Protein AF-A0AAV0BAF1-F1 (afdb_monomer_lite)

Secondary structure (DSSP, 8-state):
-TTS----TTSPPPS---PPP---------HHHHHHHHHHHHHHHHHHHS-TTSHHHHHHHHHHHHHHHH--TT-THHHHHHTTTTHHHH-TTGGGG-

Structure (mmCIF, N/CA/C/O backbone):
data_AF-A0AAV0BAF1-F1
#
_entry.id   AF-A0AAV0BAF1-F1
#
loop_
_atom_site.group_PDB
_atom_site.id
_atom_site.type_symbol
_atom_site.label_atom_id
_atom_site.label_alt_id
_atom_site.label_comp_id
_atom_site.label_asym_id
_atom_site.label_entity_id
_atom_site.label_seq_id
_atom_site.pdbx_PDB_ins_code
_atom_site.Cartn_x
_atom_site.Cartn_y
_atom_site.Cartn_z
_atom_site.occupancy
_atom_site.B_iso_or_equiv
_atom_site.auth_seq_id
_atom_site.auth_comp_id
_atom_site.auth_asym_id
_atom_site.auth_atom_id
_atom_site.pdbx_PDB_model_num
ATOM 1 N N . GLY A 1 1 ? 11.059 -6.611 -24.318 1.00 68.62 1 GLY A N 1
ATOM 2 C CA . GLY A 1 1 ? 10.217 -5.958 -23.293 1.00 68.62 1 GLY A CA 1
ATOM 3 C C . GLY A 1 1 ? 9.242 -5.012 -23.969 1.00 68.62 1 GLY A C 1
ATOM 4 O O . GLY A 1 1 ? 9.169 -5.041 -25.190 1.00 68.62 1 GLY A O 1
ATOM 5 N N . MET A 1 2 ? 8.517 -4.182 -23.206 1.00 72.75 2 MET A N 1
ATOM 6 C CA . MET A 1 2 ? 7.511 -3.225 -23.724 1.00 72.75 2 MET A CA 1
ATOM 7 C C . MET A 1 2 ? 8.044 -2.318 -24.847 1.00 72.75 2 MET A C 1
ATOM 9 O O . MET A 1 2 ? 7.293 -1.933 -25.735 1.00 72.75 2 MET A O 1
ATOM 13 N N . PHE A 1 3 ? 9.351 -2.049 -24.849 1.00 74.25 3 PHE A N 1
ATOM 14 C CA . PHE A 1 3 ? 10.034 -1.287 -25.890 1.00 74.25 3 PHE A CA 1
ATOM 15 C C . PHE A 1 3 ? 11.189 -2.095 -26.485 1.00 74.25 3 PHE A C 1
ATOM 17 O O . PHE A 1 3 ? 12.353 -1.857 -26.178 1.00 74.25 3 PHE A O 1
ATOM 24 N N . GLY A 1 4 ? 10.852 -3.095 -27.304 1.00 69.19 4 GLY A N 1
ATOM 25 C CA . GLY A 1 4 ? 11.833 -3.892 -28.039 1.00 69.19 4 GLY A CA 1
ATOM 26 C C . GLY A 1 4 ? 12.811 -4.662 -27.147 1.00 69.19 4 GLY A C 1
ATOM 27 O O . GLY A 1 4 ? 12.567 -4.916 -25.959 1.00 69.19 4 GLY A O 1
ATOM 28 N N . LEU A 1 5 ? 13.909 -5.102 -27.749 1.00 68.75 5 LEU A N 1
ATOM 29 C CA . LEU A 1 5 ? 15.048 -5.648 -27.021 1.00 68.75 5 LEU A CA 1
ATOM 30 C C . LEU A 1 5 ? 15.943 -4.497 -26.567 1.00 68.75 5 LEU A C 1
ATOM 32 O O . LEU A 1 5 ? 16.038 -3.508 -27.295 1.00 68.75 5 LEU A O 1
ATOM 36 N N . PRO A 1 6 ? 16.645 -4.627 -25.429 1.00 63.62 6 PRO A N 1
ATOM 37 C CA . PRO A 1 6 ? 17.781 -3.767 -25.144 1.00 63.62 6 PRO A CA 1
ATOM 38 C C . PRO A 1 6 ? 18.872 -4.087 -26.176 1.00 63.62 6 PRO A C 1
ATOM 40 O O . PRO A 1 6 ? 19.700 -4.971 -25.975 1.00 63.62 6 PRO A O 1
ATOM 43 N N . ILE A 1 7 ? 18.800 -3.439 -27.334 1.00 62.22 7 ILE A N 1
ATOM 44 C CA . ILE A 1 7 ? 19.873 -3.415 -28.319 1.00 62.22 7 ILE A CA 1
ATOM 45 C C . ILE A 1 7 ? 20.749 -2.211 -28.001 1.00 62.22 7 ILE A C 1
ATOM 47 O O . ILE A 1 7 ? 20.246 -1.100 -27.825 1.00 62.22 7 ILE A O 1
ATOM 51 N N . ASP A 1 8 ? 22.064 -2.412 -27.969 1.00 61.22 8 ASP A N 1
ATOM 52 C CA . ASP A 1 8 ? 22.961 -1.304 -28.264 1.00 61.22 8 ASP A CA 1
ATOM 53 C C . ASP A 1 8 ? 22.584 -0.835 -29.672 1.00 61.22 8 ASP A C 1
ATOM 55 O O . ASP A 1 8 ? 22.610 -1.622 -30.618 1.00 61.22 8 ASP A O 1
ATOM 59 N N . TRP A 1 9 ? 22.183 0.426 -29.807 1.00 54.94 9 TRP A N 1
ATOM 60 C CA . TRP A 1 9 ? 21.663 1.065 -31.028 1.00 54.94 9 TRP A CA 1
ATOM 61 C C . TRP A 1 9 ? 22.587 0.954 -32.260 1.00 54.94 9 TRP A C 1
ATOM 63 O O . TRP A 1 9 ? 22.182 1.294 -33.368 1.00 54.94 9 TRP A O 1
ATOM 73 N N . LEU A 1 10 ? 23.817 0.464 -32.071 1.00 57.72 10 LEU A N 1
ATOM 74 C CA . LEU A 1 10 ? 24.823 0.183 -33.100 1.00 57.72 10 LEU A CA 1
ATOM 75 C C . LEU A 1 10 ? 24.800 -1.264 -33.625 1.00 57.72 10 LEU A C 1
ATOM 77 O O . LEU A 1 10 ? 25.385 -1.546 -34.668 1.00 57.72 10 LEU A O 1
ATOM 81 N N . SER A 1 11 ? 24.143 -2.187 -32.924 1.00 59.03 11 SER A N 1
ATOM 82 C CA . SER A 1 11 ? 23.990 -3.585 -33.329 1.00 59.03 11 SER A CA 1
ATOM 83 C C . SER A 1 11 ? 22.573 -3.791 -33.854 1.00 59.03 11 SER A C 1
ATOM 85 O O . SER A 1 11 ? 21.613 -3.665 -33.100 1.00 59.03 11 SER A O 1
ATOM 87 N N . GLY A 1 12 ? 22.438 -4.037 -35.159 1.00 61.81 12 GLY A N 1
ATOM 88 C CA . GLY A 1 12 ? 21.146 -4.239 -35.820 1.00 61.81 12 GLY A CA 1
ATOM 89 C C . GLY A 1 12 ? 20.232 -5.246 -35.107 1.00 61.81 12 GLY A C 1
ATOM 90 O O . GLY A 1 12 ? 20.680 -6.058 -34.295 1.00 61.81 12 GLY A O 1
ATOM 91 N N . ILE A 1 13 ? 18.934 -5.160 -35.411 1.00 60.00 13 ILE A N 1
ATOM 92 C CA . ILE A 1 13 ? 17.870 -5.972 -34.804 1.00 60.00 13 ILE A CA 1
ATOM 93 C C . ILE A 1 13 ? 18.271 -7.454 -34.853 1.00 60.00 13 ILE A C 1
ATOM 95 O O . ILE A 1 13 ? 18.549 -7.989 -35.921 1.00 60.00 13 ILE A O 1
ATOM 99 N N . LYS A 1 14 ? 18.348 -8.101 -33.684 1.00 61.25 14 LYS A N 1
ATOM 100 C CA . LYS A 1 14 ? 18.593 -9.544 -33.593 1.00 61.25 14 LYS A CA 1
ATOM 101 C C . LYS A 1 14 ? 17.273 -10.278 -33.804 1.00 61.25 14 LYS A C 1
ATOM 103 O O . LYS A 1 14 ? 16.357 -10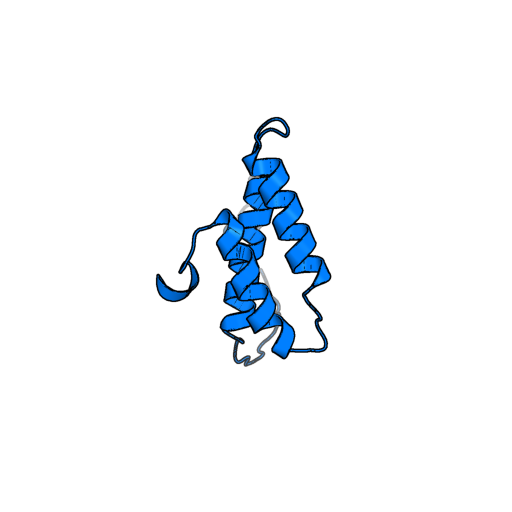.099 -33.003 1.00 61.25 14 LYS A O 1
ATOM 108 N N . ASP A 1 15 ? 17.211 -11.105 -34.842 1.00 65.12 15 ASP A N 1
ATOM 109 C CA . ASP A 1 15 ? 16.000 -11.839 -35.232 1.00 65.12 15 ASP A CA 1
ATOM 110 C C . ASP A 1 15 ? 15.670 -13.021 -34.293 1.00 65.12 15 ASP A C 1
ATOM 112 O O . ASP A 1 15 ? 14.516 -13.436 -34.202 1.00 65.12 15 ASP A O 1
ATOM 116 N N . ASP A 1 16 ? 16.641 -13.506 -33.510 1.00 72.81 16 ASP A N 1
ATOM 117 C CA . ASP A 1 16 ? 16.482 -14.694 -32.661 1.00 72.81 16 ASP A CA 1
ATOM 118 C C . ASP A 1 16 ? 16.325 -14.347 -31.171 1.00 72.81 16 ASP A C 1
ATOM 120 O O . ASP A 1 16 ? 17.290 -14.351 -30.398 1.00 72.81 16 ASP A O 1
ATOM 124 N N . VAL A 1 17 ? 15.091 -14.070 -30.734 1.00 69.94 17 VAL A N 1
ATOM 125 C CA . VAL A 1 17 ? 14.770 -13.837 -29.314 1.00 69.94 17 VAL A CA 1
ATOM 126 C C . VAL A 1 17 ? 13.745 -14.832 -28.812 1.00 69.94 17 VAL A C 1
ATOM 128 O O . VAL A 1 17 ? 12.638 -14.932 -29.333 1.00 69.94 17 VAL A O 1
ATOM 131 N N . TYR A 1 18 ? 14.083 -15.482 -27.704 1.00 78.38 18 TYR A N 1
ATOM 132 C CA . TYR A 1 18 ? 13.199 -16.406 -27.011 1.00 78.38 18 TYR A CA 1
ATOM 133 C C . TYR A 1 18 ? 12.763 -15.811 -25.672 1.00 78.38 18 TYR A C 1
ATOM 135 O O . TYR A 1 18 ? 13.593 -15.409 -24.854 1.00 78.38 18 TYR A O 1
ATOM 143 N N . PHE A 1 19 ? 11.453 -15.777 -25.433 1.00 81.62 19 PHE A N 1
ATOM 144 C CA . PHE A 1 19 ? 10.868 -15.378 -24.154 1.00 81.62 19 PHE A CA 1
ATOM 145 C C . PHE A 1 19 ? 10.441 -16.616 -23.370 1.00 81.62 19 PHE A C 1
ATOM 147 O O . PHE A 1 19 ? 9.963 -17.594 -23.943 1.00 81.62 19 PHE A O 1
ATOM 154 N N . LYS A 1 20 ? 10.597 -16.572 -22.046 1.00 85.62 20 LYS A N 1
ATOM 155 C CA . LYS A 1 20 ? 10.078 -17.612 -21.155 1.00 85.62 20 LYS A CA 1
ATOM 156 C C . LYS A 1 20 ? 8.707 -17.199 -20.638 1.00 85.62 20 LYS A C 1
ATOM 158 O O . LYS A 1 20 ? 8.524 -16.054 -20.229 1.00 85.62 20 LYS A O 1
ATOM 163 N N . LEU A 1 21 ? 7.768 -18.144 -20.631 1.00 84.69 21 LEU A N 1
ATOM 164 C CA . LEU A 1 21 ? 6.49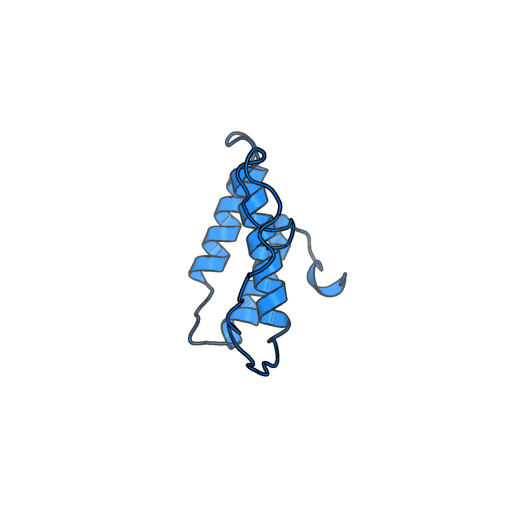8 -17.981 -19.933 1.00 84.69 21 LEU A CA 1
ATOM 165 C C . LEU A 1 21 ? 6.786 -17.837 -18.432 1.00 84.69 21 LEU A C 1
ATOM 167 O O . LEU A 1 21 ? 7.417 -18.716 -17.849 1.00 84.69 21 LEU A O 1
ATOM 171 N N . ALA A 1 22 ? 6.371 -16.720 -17.833 1.00 82.81 22 ALA A N 1
ATOM 172 C CA . ALA A 1 22 ? 6.664 -16.420 -16.432 1.00 82.81 22 ALA A CA 1
ATOM 173 C C . ALA A 1 22 ? 5.737 -17.180 -15.470 1.00 82.81 22 ALA A C 1
ATOM 175 O O . ALA A 1 22 ? 6.212 -17.838 -14.553 1.00 82.81 22 ALA A O 1
ATOM 176 N N . SER A 1 23 ? 4.425 -17.111 -15.692 1.00 78.88 23 SER A N 1
ATOM 177 C CA . SER A 1 23 ? 3.423 -17.869 -14.941 1.00 78.88 23 SER A CA 1
ATOM 178 C C . SER A 1 23 ? 2.098 -17.883 -15.723 1.00 78.88 23 SER A C 1
ATOM 180 O O . SER A 1 23 ? 1.717 -16.842 -16.268 1.00 78.88 23 SER A O 1
ATOM 182 N N . PRO A 1 24 ? 1.412 -19.040 -15.815 1.00 77.44 24 PRO A N 1
ATOM 183 C CA . PRO A 1 24 ? 0.032 -19.145 -16.278 1.00 77.44 24 PRO A CA 1
ATOM 184 C C . PRO A 1 24 ? -0.958 -19.415 -15.123 1.00 77.44 24 PRO A C 1
ATOM 186 O O . PRO A 1 24 ? -1.790 -20.316 -15.224 1.00 77.44 24 PRO A O 1
ATOM 189 N N . ASP A 1 25 ? -0.874 -18.675 -14.015 1.00 81.44 25 ASP A N 1
ATOM 190 C CA . ASP A 1 25 ? -1.783 -18.867 -12.876 1.00 81.44 25 ASP A CA 1
ATOM 191 C C . ASP A 1 25 ? -3.139 -18.167 -13.086 1.00 81.44 25 ASP A C 1
ATOM 193 O O . ASP A 1 25 ? -3.209 -17.000 -13.478 1.00 81.44 25 ASP A O 1
ATOM 197 N N . ILE A 1 26 ? -4.238 -18.870 -12.785 1.00 81.31 26 ILE A N 1
ATOM 198 C CA . ILE A 1 26 ? -5.592 -18.295 -12.758 1.00 81.31 26 ILE A CA 1
ATOM 199 C C . ILE A 1 26 ? -5.887 -17.859 -11.323 1.00 81.31 26 ILE A C 1
ATOM 201 O O . ILE A 1 26 ? -6.057 -18.694 -10.436 1.00 81.31 26 ILE A O 1
ATOM 205 N N . LEU A 1 27 ? -5.954 -16.547 -11.094 1.00 81.31 27 LEU A N 1
ATOM 206 C CA . LEU A 1 27 ? -6.170 -15.956 -9.773 1.00 81.31 27 LEU A CA 1
ATOM 207 C C . LEU A 1 27 ? -7.473 -15.153 -9.746 1.00 81.31 27 LEU A C 1
ATOM 209 O O . LEU A 1 27 ? -7.768 -14.406 -10.679 1.00 81.31 27 LEU A O 1
ATOM 213 N N . VAL A 1 28 ? -8.226 -15.263 -8.648 1.00 81.19 28 VAL A N 1
ATOM 214 C CA . VAL A 1 28 ? -9.348 -14.362 -8.352 1.00 81.19 28 VAL A CA 1
ATOM 215 C C . VAL A 1 28 ? -8.834 -13.259 -7.423 1.00 81.19 28 VAL A C 1
ATOM 217 O O . VAL A 1 28 ? -8.497 -13.548 -6.273 1.00 81.19 28 VAL A O 1
ATOM 220 N N . PRO A 1 29 ? -8.731 -12.001 -7.886 1.00 79.50 29 PRO A N 1
ATOM 221 C CA . PRO A 1 29 ? -8.213 -10.920 -7.061 1.00 79.50 29 PRO A CA 1
ATOM 222 C C . PRO A 1 29 ? -9.219 -10.523 -5.975 1.00 79.50 29 PRO A C 1
ATOM 224 O O . PRO A 1 29 ? -10.383 -10.233 -6.257 1.00 79.50 29 PRO A O 1
ATOM 227 N N . GLY A 1 30 ? -8.749 -10.443 -4.729 1.00 84.62 30 GLY A N 1
ATOM 228 C CA . GLY A 1 30 ? -9.509 -9.853 -3.629 1.00 84.62 30 GLY A CA 1
ATOM 229 C C . GLY A 1 30 ? -9.625 -8.340 -3.814 1.00 84.62 30 GLY A C 1
ATOM 230 O O . GLY A 1 30 ? -8.676 -7.615 -3.524 1.00 84.62 30 GLY A O 1
ATOM 231 N N . GLN A 1 31 ? -10.773 -7.865 -4.303 1.00 88.00 31 GLN A N 1
ATOM 232 C CA . GLN A 1 31 ? -10.981 -6.455 -4.667 1.00 88.00 31 GLN A CA 1
ATOM 233 C C . GLN A 1 31 ? -10.678 -5.497 -3.506 1.00 88.00 31 GLN A C 1
ATOM 235 O O . GLN A 1 31 ? -9.925 -4.544 -3.675 1.00 88.00 31 GLN A O 1
ATOM 240 N N . GLU A 1 32 ? -11.162 -5.788 -2.295 1.00 87.12 32 GLU A N 1
ATOM 241 C CA . GLU A 1 32 ? -10.915 -4.933 -1.123 1.00 87.12 32 GLU A CA 1
ATOM 242 C C . GLU A 1 32 ? -9.430 -4.808 -0.763 1.00 87.12 32 GLU A C 1
ATOM 244 O O . GLU A 1 32 ? -8.973 -3.727 -0.385 1.00 87.12 32 GLU A O 1
ATOM 249 N N . ALA A 1 33 ? -8.657 -5.885 -0.935 1.00 89.00 33 ALA A N 1
ATOM 250 C CA . ALA A 1 33 ? -7.215 -5.866 -0.710 1.00 89.00 33 ALA A CA 1
ATOM 251 C C . ALA A 1 33 ? -6.509 -4.972 -1.741 1.00 89.00 33 ALA A C 1
ATOM 253 O O . ALA A 1 33 ? -5.649 -4.167 -1.384 1.00 89.00 33 ALA A O 1
ATOM 254 N N . TRP A 1 34 ? -6.922 -5.055 -3.008 1.00 90.19 34 TRP A N 1
ATOM 255 C CA . TRP A 1 34 ? -6.419 -4.186 -4.072 1.00 90.19 34 TRP A CA 1
ATOM 256 C C . TRP A 1 34 ? -6.759 -2.722 -3.828 1.00 90.19 34 TRP A C 1
ATOM 258 O O . TRP A 1 34 ? -5.900 -1.855 -3.966 1.00 90.19 34 TRP A O 1
ATOM 268 N N . HIS A 1 35 ? -7.987 -2.420 -3.417 1.00 90.31 35 HIS A N 1
ATOM 269 C CA . HIS A 1 35 ? -8.350 -1.046 -3.104 1.00 90.31 35 HIS A CA 1
ATOM 270 C C . HIS A 1 35 ? -7.577 -0.494 -1.897 1.00 90.31 35 HIS A C 1
ATOM 272 O O . HIS A 1 35 ? -7.207 0.681 -1.898 1.00 90.31 35 HIS A O 1
ATOM 278 N N . LEU A 1 36 ? -7.310 -1.316 -0.874 1.00 91.88 36 LEU A N 1
ATOM 279 C CA . LEU A 1 36 ? -6.445 -0.923 0.240 1.00 91.88 36 LEU A CA 1
ATOM 280 C C . LEU A 1 36 ? -5.018 -0.642 -0.243 1.00 91.88 36 LEU A C 1
ATOM 282 O O . LEU A 1 36 ? -4.440 0.373 0.143 1.00 91.88 36 LEU A O 1
ATOM 286 N N . PHE A 1 37 ? -4.484 -1.498 -1.115 1.00 92.69 37 PHE A N 1
ATOM 287 C CA . PHE A 1 37 ? -3.167 -1.319 -1.719 1.00 92.69 37 PHE A CA 1
ATOM 288 C C . PHE A 1 37 ? -3.060 0.022 -2.456 1.00 92.69 37 PHE A C 1
ATOM 290 O O . PHE A 1 37 ? -2.149 0.801 -2.175 1.00 92.69 37 PHE A O 1
ATOM 297 N N . TRP A 1 38 ? -4.025 0.347 -3.320 1.00 92.38 38 TRP A N 1
ATOM 298 C CA . TRP A 1 38 ? -4.033 1.621 -4.045 1.00 92.38 38 TRP A CA 1
ATOM 299 C C . TRP A 1 38 ? -4.146 2.829 -3.112 1.00 92.38 38 TRP A C 1
ATOM 301 O O . TRP A 1 38 ? -3.403 3.797 -3.273 1.00 92.38 38 TRP A O 1
ATOM 311 N N . ASN A 1 39 ? -5.023 2.764 -2.104 1.00 91.75 39 ASN A N 1
ATOM 312 C CA . ASN A 1 39 ? -5.137 3.820 -1.095 1.00 91.75 39 ASN A CA 1
ATOM 313 C C . ASN A 1 39 ? -3.799 4.047 -0.376 1.00 91.75 39 ASN A C 1
ATOM 315 O O . ASN A 1 39 ? -3.358 5.185 -0.223 1.00 91.75 39 ASN A O 1
ATOM 319 N N . PHE A 1 40 ? -3.142 2.968 0.052 1.00 94.06 40 PHE A N 1
ATOM 320 C CA . PHE A 1 40 ? -1.861 3.043 0.743 1.00 94.06 40 PHE A CA 1
ATOM 321 C C . PHE A 1 40 ? -0.755 3.597 -0.159 1.00 94.06 40 PHE A C 1
ATOM 323 O O . PHE A 1 40 ? 0.005 4.459 0.278 1.00 94.06 40 PHE A O 1
ATOM 330 N N . GLN A 1 41 ? -0.697 3.166 -1.421 1.00 95.06 41 GLN A N 1
ATOM 331 C CA . GLN A 1 41 ? 0.282 3.659 -2.387 1.00 95.06 41 GLN A CA 1
ATOM 332 C C . GLN A 1 41 ? 0.150 5.173 -2.588 1.00 95.06 41 GLN A C 1
ATOM 334 O O . GLN A 1 41 ? 1.141 5.891 -2.491 1.00 95.06 41 GLN A O 1
ATOM 339 N N . VAL A 1 42 ? -1.074 5.677 -2.765 1.00 93.19 42 VAL A N 1
ATOM 340 C CA . VAL A 1 42 ? -1.328 7.119 -2.902 1.00 93.19 42 VAL A CA 1
ATOM 341 C C . VAL A 1 42 ? -0.883 7.887 -1.655 1.00 93.19 42 VAL A C 1
ATOM 343 O O . VAL A 1 42 ? -0.207 8.907 -1.771 1.00 93.19 42 VAL A O 1
ATOM 346 N N . ILE A 1 43 ? -1.210 7.400 -0.454 1.00 93.62 43 ILE A N 1
ATOM 347 C CA . ILE A 1 43 ? -0.803 8.047 0.806 1.00 93.62 43 ILE A CA 1
ATOM 348 C C . ILE A 1 43 ? 0.724 8.033 0.958 1.00 93.62 43 ILE A C 1
ATOM 350 O O . ILE A 1 43 ? 1.320 9.024 1.387 1.00 93.62 43 ILE A O 1
ATOM 354 N N . GLN A 1 44 ? 1.375 6.936 0.576 1.00 94.00 44 GLN A N 1
ATOM 355 C CA . GLN A 1 44 ? 2.8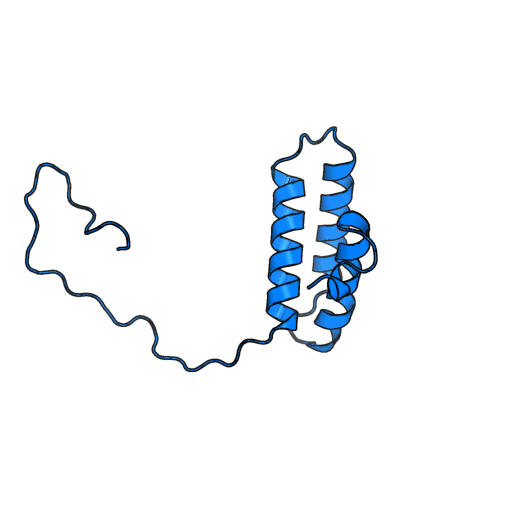28 6.827 0.605 1.00 94.00 44 GLN A CA 1
ATOM 356 C C . GLN A 1 44 ? 3.485 7.796 -0.387 1.00 94.00 44 GLN A C 1
ATOM 358 O O . GLN A 1 44 ? 4.484 8.434 -0.051 1.00 94.00 44 GLN A O 1
ATOM 363 N N . ASP A 1 45 ? 2.919 7.945 -1.580 1.00 93.62 45 ASP A N 1
ATOM 364 C CA . ASP A 1 45 ? 3.404 8.891 -2.581 1.00 93.62 45 ASP A CA 1
ATOM 365 C C . ASP A 1 45 ? 3.203 10.339 -2.122 1.00 93.62 45 ASP A C 1
ATOM 367 O O . ASP A 1 45 ? 4.098 11.165 -2.303 1.00 93.62 45 ASP A O 1
ATOM 371 N N . MET A 1 46 ? 2.097 10.657 -1.443 1.00 91.94 46 MET A N 1
ATOM 372 C CA . MET A 1 46 ? 1.923 11.959 -0.786 1.00 91.94 46 MET A CA 1
ATOM 373 C C . MET A 1 46 ? 3.037 12.202 0.244 1.00 91.94 46 MET A C 1
ATOM 375 O O . MET A 1 46 ? 3.688 13.246 0.220 1.00 91.94 46 MET A O 1
ATOM 379 N N . ALA A 1 47 ? 3.315 11.225 1.108 1.00 91.38 47 ALA A N 1
ATOM 380 C CA . ALA A 1 47 ? 4.358 11.338 2.125 1.00 91.38 47 ALA A CA 1
ATOM 381 C C . ALA A 1 47 ? 5.773 11.530 1.541 1.00 91.38 47 ALA A C 1
ATOM 383 O O . ALA A 1 47 ? 6.610 12.168 2.176 1.00 91.38 47 ALA A O 1
ATOM 384 N N . LYS A 1 48 ? 6.054 10.986 0.349 1.00 91.50 48 LYS A N 1
ATOM 385 C CA . LYS A 1 48 ? 7.365 11.095 -0.317 1.00 91.50 48 LYS A CA 1
ATOM 386 C C . LYS A 1 48 ? 7.533 12.374 -1.136 1.00 91.50 48 LYS A C 1
ATOM 388 O O . LYS A 1 48 ? 8.644 12.886 -1.223 1.00 91.50 48 LYS A O 1
ATOM 393 N N . ASN A 1 49 ? 6.461 12.865 -1.758 1.00 92.25 49 ASN A N 1
ATOM 394 C CA . ASN A 1 49 ? 6.544 13.957 -2.732 1.00 92.25 49 ASN A CA 1
ATOM 395 C C . ASN A 1 49 ? 6.300 15.348 -2.126 1.00 92.25 49 ASN A C 1
ATOM 397 O O . ASN A 1 49 ? 6.732 16.348 -2.701 1.00 92.25 49 ASN A O 1
ATOM 401 N N . PHE A 1 50 ? 5.626 15.447 -0.976 1.00 89.75 50 PHE A N 1
ATOM 402 C CA . PHE A 1 50 ? 5.457 16.729 -0.292 1.00 89.75 50 PHE A CA 1
ATOM 403 C C . PHE A 1 50 ? 6.689 17.104 0.537 1.00 89.75 50 PHE A C 1
ATOM 405 O O . PHE A 1 50 ? 7.327 16.262 1.168 1.00 89.75 50 PHE A O 1
ATOM 412 N N . GLN A 1 51 ? 6.984 18.406 0.596 1.00 86.88 51 GLN A N 1
ATOM 413 C CA . GLN A 1 51 ? 8.000 18.943 1.501 1.00 86.88 51 GLN A CA 1
ATOM 414 C C . GLN A 1 51 ? 7.659 18.587 2.955 1.00 86.88 51 GLN A C 1
ATOM 416 O O . GLN A 1 51 ? 6.504 18.691 3.366 1.00 86.88 51 GLN A O 1
ATOM 421 N N . ILE A 1 52 ? 8.668 18.214 3.747 1.00 82.00 52 ILE A N 1
ATOM 422 C CA . ILE A 1 52 ? 8.503 17.743 5.139 1.00 82.00 52 ILE A CA 1
ATOM 423 C C . ILE A 1 52 ? 7.848 18.805 6.041 1.00 82.00 52 ILE A C 1
ATOM 425 O O . ILE A 1 52 ? 7.161 18.476 7.002 1.00 82.00 52 ILE A O 1
ATOM 429 N N . THR A 1 53 ? 8.008 20.087 5.709 1.00 85.69 53 THR A N 1
ATOM 430 C CA . THR A 1 53 ? 7.378 21.214 6.413 1.00 85.69 53 THR A CA 1
ATOM 431 C C . THR A 1 53 ? 5.870 21.316 6.177 1.00 85.69 53 THR A C 1
ATOM 433 O O . THR A 1 53 ? 5.189 22.041 6.902 1.00 85.69 53 THR A O 1
ATOM 436 N N . ASN A 1 54 ? 5.325 20.613 5.179 1.00 89.88 54 ASN A N 1
ATOM 437 C CA . ASN A 1 54 ? 3.901 20.630 4.887 1.00 89.88 54 ASN A CA 1
ATOM 438 C C . ASN A 1 54 ? 3.149 19.719 5.881 1.00 89.88 54 ASN A C 1
ATOM 440 O O . ASN A 1 54 ? 3.447 18.523 5.954 1.00 89.88 54 ASN A O 1
ATOM 444 N N . PRO A 1 55 ? 2.126 20.223 6.598 1.00 88.81 55 PRO A N 1
ATOM 445 C CA . PRO A 1 55 ? 1.342 19.421 7.542 1.00 88.81 55 PRO A CA 1
ATOM 446 C C . PRO A 1 55 ? 0.665 18.199 6.899 1.00 88.81 55 PRO A C 1
ATOM 448 O O . PRO A 1 55 ? 0.426 17.200 7.576 1.00 88.81 55 PRO A O 1
ATOM 451 N N . ILE A 1 56 ? 0.396 18.237 5.590 1.00 89.44 56 ILE A N 1
ATOM 452 C CA . ILE A 1 56 ? -0.158 17.107 4.832 1.00 89.44 56 ILE A CA 1
ATOM 453 C C . ILE A 1 56 ? 0.836 15.940 4.782 1.00 89.44 56 ILE A C 1
ATOM 455 O O . ILE A 1 56 ? 0.416 14.793 4.899 1.00 89.44 56 ILE A O 1
ATOM 459 N N . CYS A 1 57 ? 2.140 16.214 4.676 1.00 91.69 57 CYS A N 1
ATOM 460 C CA . CYS A 1 57 ? 3.181 15.184 4.653 1.00 91.69 57 CYS A CA 1
ATOM 461 C C . CYS A 1 57 ? 3.229 14.424 5.986 1.00 91.69 57 CYS A C 1
ATOM 463 O O . CYS A 1 57 ? 3.145 13.196 6.008 1.00 91.69 57 CYS A O 1
ATOM 465 N N . LEU A 1 58 ? 3.258 15.154 7.107 1.00 90.81 58 LEU A N 1
ATOM 466 C CA . LEU A 1 58 ? 3.247 14.565 8.451 1.00 90.81 58 LEU A CA 1
ATOM 467 C C . LEU A 1 58 ? 1.968 13.757 8.707 1.00 90.81 58 LEU A C 1
ATOM 469 O O . LEU A 1 58 ? 2.019 12.653 9.251 1.00 90.81 58 LEU A O 1
ATOM 473 N N . LYS A 1 59 ? 0.818 14.275 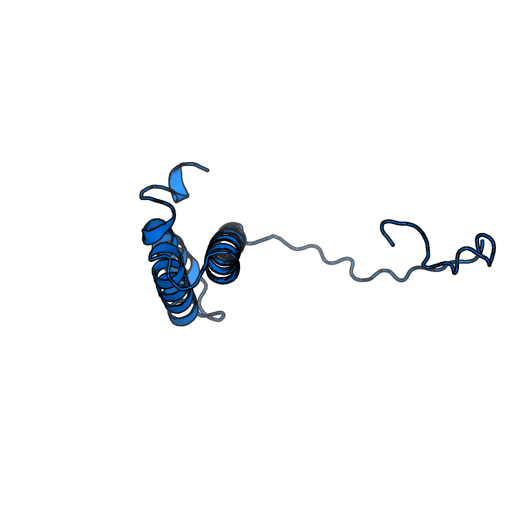8.262 1.00 92.88 59 LYS A N 1
ATOM 474 C CA . LYS A 1 59 ? -0.460 13.566 8.365 1.00 92.88 59 LYS A CA 1
ATOM 475 C C . LYS A 1 59 ? -0.473 12.295 7.512 1.00 92.88 59 LYS A C 1
ATOM 477 O O . LYS A 1 59 ? -0.906 11.258 8.002 1.00 92.88 59 LYS A O 1
ATOM 482 N N . ALA A 1 60 ? 0.038 12.342 6.281 1.00 93.88 60 ALA A N 1
ATOM 483 C CA . ALA A 1 60 ? 0.146 11.174 5.408 1.00 93.88 60 ALA A CA 1
ATOM 484 C C . ALA A 1 60 ? 1.056 10.094 6.011 1.00 93.88 60 ALA A C 1
ATOM 486 O O . ALA A 1 60 ? 0.687 8.923 6.013 1.00 93.88 60 ALA A O 1
ATOM 487 N N . GLN A 1 61 ? 2.197 10.479 6.593 1.00 93.38 61 GLN A N 1
ATOM 488 C CA . GLN A 1 61 ? 3.092 9.550 7.293 1.00 93.38 61 GLN A CA 1
ATOM 489 C C . GLN A 1 61 ? 2.410 8.891 8.494 1.00 93.38 61 GLN A C 1
ATOM 491 O O . GLN A 1 61 ? 2.480 7.673 8.649 1.00 93.38 61 GLN A O 1
ATOM 496 N N . SER A 1 62 ? 1.707 9.676 9.315 1.00 94.44 62 SER A N 1
ATOM 497 C CA . SER A 1 62 ? 0.970 9.151 10.467 1.00 94.44 62 SER A CA 1
ATOM 498 C C . SER A 1 62 ? -0.126 8.167 10.046 1.00 94.44 62 SER A C 1
ATOM 500 O O . SER A 1 62 ? -0.233 7.095 10.636 1.00 94.44 62 SER A O 1
ATOM 502 N N . VAL A 1 63 ? -0.895 8.492 9.003 1.00 94.88 63 VAL A N 1
ATOM 503 C CA . VAL A 1 63 ? -1.952 7.619 8.468 1.00 94.88 63 VAL A CA 1
ATOM 504 C C . VAL A 1 63 ? -1.361 6.345 7.855 1.00 94.88 63 VAL A C 1
ATOM 506 O O . VAL A 1 63 ? -1.878 5.259 8.098 1.00 94.88 63 VAL A O 1
ATOM 509 N N . ALA A 1 64 ? -0.260 6.441 7.104 1.00 94.25 64 ALA A N 1
ATOM 510 C CA . ALA A 1 64 ? 0.423 5.269 6.555 1.00 94.25 64 ALA A CA 1
ATOM 511 C C . ALA A 1 64 ? 0.932 4.336 7.665 1.00 94.25 64 ALA A C 1
ATOM 513 O O . ALA A 1 64 ? 0.771 3.122 7.571 1.00 94.25 64 ALA A O 1
ATOM 514 N N . MET A 1 65 ? 1.499 4.894 8.737 1.00 94.56 65 MET A N 1
ATOM 515 C CA . MET A 1 65 ? 1.947 4.113 9.890 1.00 94.56 65 MET A CA 1
ATOM 516 C C . MET A 1 65 ? 0.778 3.417 10.598 1.00 94.56 65 MET A C 1
ATOM 518 O O . MET A 1 65 ? 0.898 2.257 10.982 1.00 94.56 65 MET A O 1
ATOM 522 N N . GLU A 1 66 ? -0.366 4.090 10.726 1.00 95.19 66 GLU A N 1
ATOM 523 C CA . GLU A 1 66 ? -1.580 3.504 11.300 1.00 95.19 66 GLU A CA 1
ATOM 524 C C . GLU A 1 66 ? -2.107 2.325 10.465 1.00 95.19 66 GLU A C 1
ATOM 526 O O . GLU A 1 66 ? -2.452 1.287 11.031 1.00 95.19 66 GLU A O 1
ATOM 531 N N . ILE A 1 67 ? -2.109 2.446 9.131 1.00 93.81 67 ILE A N 1
ATOM 532 C CA . ILE A 1 67 ? -2.485 1.352 8.220 1.00 93.81 67 ILE A CA 1
ATOM 533 C C . ILE A 1 67 ? -1.525 0.172 8.381 1.00 93.81 67 ILE A C 1
ATOM 535 O O . ILE A 1 67 ? -1.980 -0.950 8.579 1.00 93.81 67 ILE A O 1
ATOM 539 N N . SER A 1 68 ? -0.211 0.416 8.353 1.00 92.06 68 SER A N 1
ATOM 540 C CA . SER A 1 68 ? 0.792 -0.647 8.495 1.00 92.06 68 SER A CA 1
ATOM 541 C C . SER A 1 68 ? 0.704 -1.380 9.833 1.00 92.06 68 SER A C 1
ATOM 543 O O . SER A 1 68 ? 0.907 -2.586 9.871 1.00 92.06 68 SER A O 1
ATOM 545 N N . ASN A 1 69 ? 0.393 -0.674 10.922 1.00 94.38 69 ASN A N 1
ATOM 546 C CA . ASN A 1 69 ? 0.247 -1.290 12.243 1.00 94.38 69 ASN A CA 1
ATOM 547 C C . ASN A 1 69 ? -1.065 -2.075 12.398 1.00 94.38 69 ASN A C 1
ATOM 549 O O . ASN A 1 69 ? -1.143 -2.959 13.245 1.00 94.38 69 ASN A O 1
ATOM 553 N N . SER A 1 70 ? -2.099 -1.721 11.630 1.00 93.06 70 SER A N 1
ATOM 554 C CA . SER A 1 70 ? -3.428 -2.343 11.717 1.00 93.06 70 SER A CA 1
ATOM 555 C C . SER A 1 70 ? -3.612 -3.508 10.744 1.00 93.06 70 SER A C 1
ATOM 557 O O . SER A 1 70 ? -4.525 -4.312 10.921 1.00 93.06 70 SER A O 1
ATOM 559 N N . PHE A 1 71 ? -2.791 -3.577 9.696 1.00 94.00 71 PHE A N 1
ATOM 560 C CA . PHE A 1 71 ? -2.861 -4.615 8.679 1.00 94.00 71 PHE A CA 1
ATOM 561 C C . PHE A 1 71 ? -2.148 -5.885 9.146 1.00 94.00 71 PHE A C 1
ATOM 563 O O . PHE A 1 71 ? -0.948 -5.863 9.419 1.00 94.00 71 PHE A O 1
ATOM 570 N N . ASP A 1 72 ? -2.877 -7.000 9.169 1.00 93.06 72 ASP A N 1
ATOM 571 C CA . ASP A 1 72 ? -2.320 -8.322 9.440 1.00 93.06 72 ASP A CA 1
ATOM 572 C C . ASP A 1 72 ? -2.514 -9.226 8.206 1.00 93.06 72 ASP A C 1
ATOM 574 O O . ASP A 1 72 ? -3.654 -9.478 7.803 1.00 93.06 72 ASP A O 1
ATOM 578 N N . PRO A 1 73 ? -1.430 -9.735 7.587 1.00 88.12 73 PRO A N 1
ATOM 5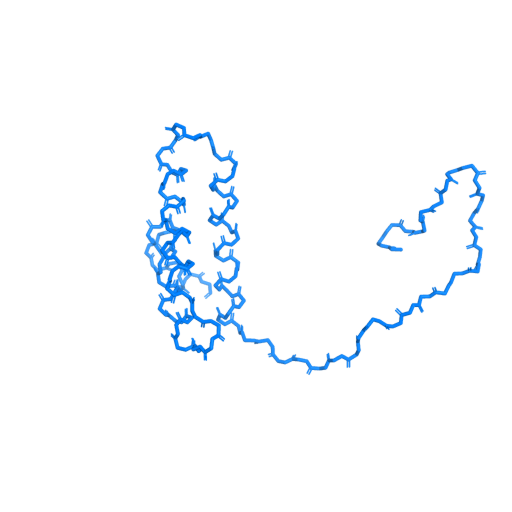79 C CA . PRO A 1 73 ? -1.522 -10.599 6.413 1.00 88.12 73 PRO A CA 1
ATOM 580 C C . PRO A 1 73 ? -2.174 -11.963 6.689 1.00 88.12 73 PRO A C 1
ATOM 582 O O . PRO A 1 73 ? -2.566 -12.635 5.735 1.00 88.12 73 PRO A O 1
ATOM 585 N N . GLN A 1 74 ? -2.281 -12.394 7.949 1.00 91.81 74 GLN A N 1
ATOM 586 C CA . GLN A 1 74 ? -2.948 -13.647 8.319 1.00 91.81 74 GLN A CA 1
ATOM 587 C C . GLN A 1 74 ? -4.456 -13.466 8.541 1.00 91.81 74 GLN A C 1
ATOM 589 O O . GLN A 1 74 ? -5.202 -14.442 8.475 1.00 91.81 74 GLN A O 1
ATOM 594 N N . GLU A 1 75 ? -4.922 -12.228 8.733 1.00 90.88 75 GLU A N 1
ATOM 595 C CA . GLU A 1 75 ? -6.304 -11.912 9.096 1.00 90.88 75 GLU A CA 1
ATOM 596 C C . GLU A 1 75 ? -6.981 -11.014 8.054 1.00 90.88 75 GLU A C 1
ATOM 598 O O . GLU A 1 75 ? -6.878 -9.785 8.070 1.00 90.88 75 GLU A O 1
ATOM 603 N N . ILE A 1 76 ? -7.772 -11.629 7.168 1.00 87.56 76 ILE A N 1
ATOM 604 C CA . ILE A 1 76 ? -8.499 -10.947 6.076 1.00 87.56 76 ILE A CA 1
ATOM 605 C C . ILE A 1 76 ? -9.479 -9.889 6.615 1.00 87.56 76 ILE A C 1
ATOM 607 O O . ILE A 1 76 ? -9.749 -8.881 5.960 1.00 87.56 76 ILE A O 1
ATOM 611 N N . SER A 1 77 ? -9.993 -10.088 7.830 1.00 89.00 77 SER A N 1
ATOM 612 C CA . SER A 1 77 ? -10.901 -9.156 8.504 1.00 89.00 77 SER A CA 1
ATOM 613 C C . SER A 1 77 ? -10.276 -7.769 8.729 1.00 89.00 77 SER A C 1
ATOM 615 O O . SER A 1 77 ? -10.981 -6.755 8.671 1.00 89.00 77 SER A O 1
ATOM 617 N N . THR A 1 78 ? -8.949 -7.697 8.892 1.00 91.44 78 THR A N 1
ATOM 618 C CA . THR A 1 78 ? -8.220 -6.437 9.107 1.00 91.44 78 THR A CA 1
ATOM 619 C C . THR A 1 78 ? -8.267 -5.514 7.894 1.00 91.44 78 THR A C 1
ATOM 621 O O . THR A 1 78 ? -8.224 -4.294 8.052 1.00 91.44 78 THR A O 1
ATOM 624 N N . ILE A 1 79 ? -8.460 -6.056 6.687 1.00 90.50 79 ILE A N 1
ATOM 625 C CA . ILE A 1 79 ? -8.538 -5.282 5.440 1.00 90.50 79 ILE A CA 1
ATOM 626 C C . ILE A 1 79 ? -9.707 -4.294 5.496 1.00 90.50 79 ILE A C 1
ATOM 628 O O . ILE A 1 79 ? -9.540 -3.117 5.179 1.00 90.50 79 ILE A O 1
ATOM 632 N N . GLY A 1 80 ? -10.875 -4.739 5.969 1.00 88.00 80 GLY A N 1
ATOM 633 C CA . GLY A 1 80 ? -12.056 -3.881 6.102 1.00 88.00 80 GLY A CA 1
ATOM 634 C C . GLY A 1 80 ? -11.869 -2.759 7.128 1.00 88.00 80 GLY A C 1
ATOM 635 O O . GLY A 1 80 ? -12.373 -1.652 6.937 1.00 88.00 80 GLY A O 1
ATOM 636 N N . ILE A 1 81 ? -11.103 -3.015 8.193 1.00 89.31 81 ILE A N 1
ATOM 637 C CA . ILE A 1 81 ? -10.740 -2.007 9.199 1.00 89.31 81 ILE A CA 1
ATOM 638 C C . ILE A 1 81 ? -9.778 -0.989 8.578 1.00 89.31 81 ILE A C 1
ATOM 640 O O . ILE A 1 81 ? -10.019 0.218 8.636 1.00 89.31 81 ILE A O 1
ATOM 644 N N . CYS A 1 82 ? -8.735 -1.478 7.905 1.00 92.19 82 CYS A N 1
ATOM 645 C CA . CYS A 1 82 ? -7.716 -0.652 7.270 1.00 92.19 82 CYS A CA 1
ATOM 646 C C . CYS A 1 82 ? -8.284 0.249 6.171 1.00 92.19 82 CYS A C 1
ATOM 648 O O . CYS A 1 82 ? -7.795 1.358 5.983 1.00 92.19 82 CYS A O 1
ATOM 650 N N . ARG A 1 83 ? -9.348 -0.169 5.475 1.00 89.56 83 ARG A N 1
ATOM 651 C CA . ARG A 1 83 ? -10.006 0.626 4.422 1.00 89.56 83 ARG A CA 1
ATOM 652 C C . ARG A 1 83 ? -10.623 1.931 4.932 1.00 89.56 83 ARG A C 1
ATOM 654 O O . ARG A 1 83 ? -10.713 2.875 4.153 1.00 89.56 83 ARG A O 1
ATOM 661 N N . LYS A 1 84 ? -10.973 2.019 6.219 1.00 90.62 84 LYS A N 1
ATOM 662 C CA . LYS A 1 84 ? -11.539 3.234 6.837 1.00 90.62 84 LYS A CA 1
ATOM 663 C C . LYS A 1 84 ? -10.479 4.266 7.224 1.00 90.62 84 LYS A C 1
ATOM 665 O O . LYS A 1 84 ? -10.759 5.457 7.280 1.00 90.62 84 LYS A O 1
ATOM 670 N N . ILE A 1 85 ? -9.246 3.832 7.480 1.00 91.62 85 ILE A N 1
ATOM 671 C CA . ILE A 1 85 ? -8.158 4.702 7.953 1.00 91.62 85 ILE A CA 1
ATOM 672 C C . ILE A 1 85 ? -7.778 5.789 6.915 1.00 91.62 85 ILE A C 1
ATOM 674 O O . ILE A 1 85 ? -7.640 6.952 7.309 1.00 91.62 85 ILE A O 1
ATOM 678 N N . PRO A 1 86 ? -7.683 5.490 5.598 1.00 91.44 86 PRO A N 1
ATOM 679 C CA . PRO A 1 86 ? -7.467 6.484 4.543 1.00 91.44 86 PRO A CA 1
ATOM 680 C C . PRO A 1 86 ? -8.456 7.656 4.511 1.00 91.44 86 PRO A C 1
ATOM 682 O O . PRO A 1 86 ? -8.088 8.739 4.055 1.00 91.44 86 PRO A O 1
ATOM 685 N N . GLU A 1 87 ? -9.686 7.494 5.010 1.00 90.69 87 GLU A N 1
ATOM 686 C CA . GLU A 1 87 ? -10.696 8.567 5.010 1.00 90.69 87 GLU A CA 1
ATOM 687 C C . GLU A 1 87 ? -10.237 9.794 5.814 1.00 90.69 87 GLU A C 1
ATOM 689 O O . GLU A 1 87 ? -10.588 10.927 5.488 1.00 90.69 87 GLU A O 1
ATOM 694 N N . LYS A 1 88 ? -9.344 9.601 6.795 1.00 89.62 88 LYS A N 1
ATOM 695 C CA . LYS A 1 88 ? -8.755 10.684 7.600 1.00 89.62 88 LYS A CA 1
ATOM 696 C C . LYS A 1 88 ? -7.981 11.712 6.771 1.00 89.62 88 LYS A C 1
ATOM 698 O O . LYS A 1 88 ? -7.798 12.844 7.232 1.00 89.62 88 LYS A O 1
ATOM 703 N N . ILE A 1 89 ? -7.480 11.327 5.595 1.00 90.19 89 ILE A N 1
ATOM 704 C CA . ILE A 1 89 ? -6.709 12.202 4.700 1.00 90.19 89 ILE A CA 1
ATOM 705 C C . ILE A 1 89 ? -7.357 12.377 3.322 1.00 90.19 89 ILE A C 1
ATOM 707 O O . ILE A 1 89 ? -7.271 13.470 2.771 1.00 90.19 89 ILE A O 1
ATOM 711 N N . LEU A 1 90 ? -8.038 11.356 2.793 1.00 87.38 90 LEU A N 1
ATOM 712 C CA . LEU A 1 90 ? -8.698 11.403 1.480 1.00 87.38 90 LEU A CA 1
ATOM 713 C C . LEU A 1 90 ? -10.131 11.969 1.539 1.00 87.38 90 LEU A C 1
ATOM 715 O O . LEU A 1 90 ? -10.676 12.361 0.509 1.00 87.38 90 LEU A O 1
ATOM 719 N N . GLY A 1 91 ? -10.717 12.062 2.737 1.00 87.75 91 GLY A N 1
ATOM 720 C CA . GLY A 1 91 ? -12.065 12.576 2.985 1.00 87.75 91 GLY A CA 1
ATOM 721 C C . GLY A 1 91 ? -13.065 11.486 3.379 1.00 87.75 91 GLY A C 1
ATOM 722 O O . GLY A 1 91 ? -12.932 10.325 2.993 1.00 87.75 91 GLY A O 1
ATOM 723 N N . GLU A 1 92 ? -14.085 11.869 4.151 1.00 85.31 92 GLU A N 1
ATOM 724 C CA . GLU A 1 92 ? -15.168 10.966 4.562 1.00 85.31 92 GLU A CA 1
ATOM 725 C C . GLU A 1 92 ? -15.979 10.479 3.356 1.00 85.31 92 GLU A C 1
ATOM 727 O O . GLU A 1 92 ? -16.248 11.234 2.414 1.00 85.31 92 GLU A O 1
ATOM 732 N N . GLY A 1 93 ? -16.364 9.200 3.371 1.00 80.00 93 GLY A N 1
ATOM 733 C CA . GLY A 1 93 ? -17.071 8.583 2.248 1.00 80.00 93 GLY A CA 1
ATOM 734 C C . GLY A 1 93 ? -16.198 8.410 1.002 1.00 80.00 93 GLY A C 1
ATOM 735 O O . GLY A 1 93 ? -16.718 8.272 -0.103 1.00 80.00 93 GLY A O 1
ATOM 736 N N . TRP A 1 94 ? -14.869 8.406 1.146 1.00 82.88 94 TRP A N 1
ATOM 737 C CA . TRP A 1 94 ? -13.952 8.071 0.051 1.00 82.88 94 TRP A CA 1
ATOM 738 C C . TRP A 1 94 ? -14.273 6.701 -0.561 1.00 82.88 94 TRP A C 1
ATOM 740 O O . TRP A 1 94 ? -14.189 6.516 -1.772 1.00 82.88 94 TRP A O 1
ATOM 750 N N . LEU A 1 95 ? -14.702 5.757 0.279 1.00 75.88 95 LEU A N 1
ATOM 751 C CA . LEU A 1 95 ? -15.056 4.399 -0.125 1.00 75.88 95 LEU A CA 1
ATOM 752 C C . LEU A 1 95 ? -16.355 4.313 -0.933 1.00 75.88 95 LEU A C 1
ATOM 754 O O . LEU A 1 95 ? -16.479 3.414 -1.751 1.00 75.88 95 LEU A O 1
ATOM 758 N N . SER A 1 96 ? -17.308 5.221 -0.710 1.00 74.06 96 SER A N 1
ATOM 759 C CA . SER A 1 96 ? -18.615 5.216 -1.380 1.00 74.06 96 SER A CA 1
ATOM 760 C C . SER A 1 96 ? -18.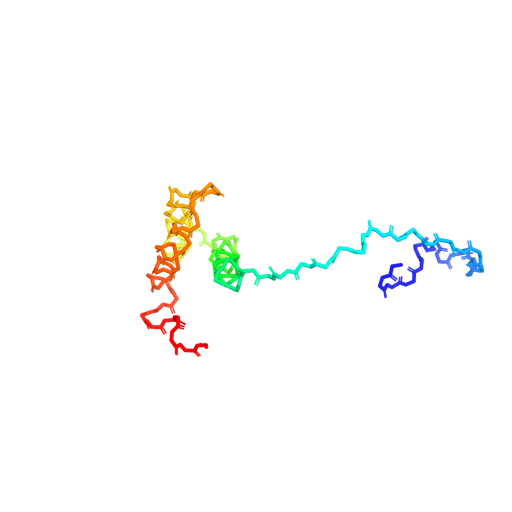646 6.028 -2.676 1.00 74.06 96 SER A C 1
ATOM 762 O O . SER A 1 96 ? -19.664 6.038 -3.365 1.00 74.06 96 SER A O 1
ATOM 764 N N . LYS A 1 97 ? -17.553 6.724 -3.010 1.00 59.41 97 LYS A N 1
ATOM 765 C CA . LYS A 1 97 ? -17.418 7.494 -4.255 1.00 59.41 97 LYS A CA 1
ATOM 766 C C . LYS A 1 97 ? -16.928 6.668 -5.450 1.00 59.41 97 LYS A C 1
ATOM 768 O O . LYS A 1 97 ? -16.899 7.219 -6.548 1.00 59.41 97 LYS A O 1
ATOM 773 N N . ASN A 1 98 ? -16.574 5.398 -5.242 1.00 47.66 98 ASN A N 1
ATOM 774 C CA . ASN A 1 98 ? -16.063 4.481 -6.263 1.00 47.66 98 ASN A CA 1
ATOM 775 C C . ASN A 1 98 ? -16.946 3.244 -6.401 1.00 47.66 98 ASN A C 1
ATOM 777 O O . ASN A 1 98 ? -17.376 2.722 -5.349 1.00 47.66 98 ASN A O 1
#

Foldseek 3Di:
DVPADPDPPPDDHDPDDDDDDPDPDDDDDPVLQVLLVVLLVVLVVQLVPDDPPDVSNVVSVVLNVVLVVQDDPVDPVSSVVSNCSSCSNVNPCPVVVD

Sequence (98 aa):
GMFGLPIDWLSGIKDDVYFKLASPDILVPGQEAWHLFWNFQVIQDMAKNFQITNPICLKAQSVAMEISNSFDPQEISTIGICRKIPEKILGEGWLSKN

Organism: Phakopsora pachyrhizi (NCBI:txid170000)

pLDDT: mean 83.96, std 11.32, range [47.66, 95.19]

Radius of gyration: 20.38 Å; chains: 1; bounding box: 43×40×48 Å